Protein AF-A0A942H577-F1 (afdb_monomer_lite)

Structure (mmCIF, N/CA/C/O backbone):
data_AF-A0A942H577-F1
#
_entry.id   AF-A0A942H577-F1
#
loop_
_atom_site.group_PDB
_atom_site.id
_atom_site.type_symbol
_atom_site.label_atom_id
_atom_site.label_alt_id
_atom_site.label_comp_id
_atom_site.label_asym_id
_atom_site.label_entity_id
_atom_site.label_seq_id
_atom_site.pdbx_PDB_ins_code
_atom_site.Cartn_x
_atom_site.Cartn_y
_atom_site.Cartn_z
_atom_site.occupancy
_atom_site.B_iso_or_equiv
_atom_site.auth_seq_id
_atom_site.auth_comp_id
_atom_site.auth_asym_id
_atom_site.auth_atom_id
_atom_site.pdbx_PDB_model_num
ATOM 1 N N . MET A 1 1 ? -4.797 -1.391 -44.515 1.00 56.28 1 MET A N 1
ATOM 2 C CA . MET A 1 1 ? -3.958 -0.437 -43.763 1.00 56.28 1 MET A CA 1
ATOM 3 C C . MET A 1 1 ? -4.686 -0.197 -42.456 1.00 56.28 1 MET A C 1
ATOM 5 O O . MET A 1 1 ? -5.655 0.546 -42.452 1.00 56.28 1 MET A O 1
ATOM 9 N N . GLU A 1 2 ? -4.345 -0.941 -41.405 1.00 48.91 2 GLU A N 1
ATOM 10 C CA . GLU A 1 2 ? -4.943 -0.726 -40.084 1.00 48.91 2 GLU A CA 1
ATOM 11 C C . GLU A 1 2 ? -4.286 0.506 -39.462 1.00 48.91 2 GLU A C 1
ATOM 13 O O . GLU A 1 2 ? -3.069 0.549 -39.279 1.00 48.91 2 GLU A O 1
ATOM 18 N N . SER A 1 3 ? -5.085 1.546 -39.231 1.00 53.34 3 SER A N 1
ATOM 19 C CA . SER A 1 3 ? -4.663 2.744 -38.511 1.00 53.34 3 SER A CA 1
ATOM 20 C C . SER A 1 3 ? -4.213 2.360 -37.096 1.00 53.34 3 SER A C 1
ATOM 22 O O . SER A 1 3 ? -4.878 1.537 -36.464 1.00 53.34 3 SER A O 1
ATOM 24 N N . PRO A 1 4 ? -3.129 2.948 -36.559 1.00 56.28 4 PRO A N 1
ATOM 25 C CA . PRO A 1 4 ? -2.732 2.689 -35.186 1.00 56.28 4 PRO A CA 1
ATOM 26 C C . PRO A 1 4 ? -3.842 3.199 -34.266 1.00 56.28 4 PRO A C 1
ATOM 28 O O . PRO A 1 4 ? -4.179 4.385 -34.287 1.00 56.28 4 PRO A O 1
ATOM 31 N N . VAL A 1 5 ? -4.429 2.302 -33.474 1.00 59.78 5 VAL A N 1
ATOM 32 C CA . VAL A 1 5 ? -5.287 2.686 -32.352 1.00 59.78 5 VAL A CA 1
ATOM 33 C C . VAL A 1 5 ? -4.404 3.500 -31.416 1.00 59.78 5 VAL A C 1
ATOM 35 O O . VAL A 1 5 ? -3.580 2.950 -30.690 1.00 59.78 5 VAL A O 1
ATOM 38 N N . GLN A 1 6 ? -4.527 4.825 -31.474 1.00 49.56 6 GLN A N 1
ATOM 39 C CA . GLN A 1 6 ? -3.985 5.702 -30.450 1.00 49.56 6 GLN A CA 1
ATOM 40 C C . GLN A 1 6 ? -4.773 5.393 -29.178 1.00 49.56 6 GLN A C 1
ATOM 42 O O . GLN A 1 6 ? -5.868 5.914 -28.972 1.00 49.56 6 GLN A O 1
ATOM 47 N N . GLN A 1 7 ? -4.262 4.463 -28.368 1.00 54.22 7 GLN A N 1
ATOM 48 C CA . GLN A 1 7 ? -4.760 4.275 -27.013 1.00 54.22 7 GLN A CA 1
ATOM 49 C C . GLN A 1 7 ? -4.635 5.640 -26.327 1.00 54.22 7 GLN A C 1
ATOM 51 O O . GLN A 1 7 ? -3.549 6.229 -26.390 1.00 54.22 7 GLN A O 1
ATOM 56 N N . PRO A 1 8 ? -5.714 6.188 -25.738 1.00 54.09 8 PRO A N 1
ATOM 57 C CA . PRO A 1 8 ? -5.602 7.423 -24.979 1.00 54.09 8 PRO A CA 1
ATOM 58 C C . PRO A 1 8 ? -4.482 7.221 -23.962 1.00 54.09 8 PRO A C 1
ATOM 60 O O . PRO A 1 8 ? -4.411 6.152 -23.350 1.00 54.09 8 PRO A O 1
ATOM 63 N N . ALA A 1 9 ? -3.574 8.194 -23.844 1.00 53.25 9 ALA A N 1
ATOM 64 C CA . ALA A 1 9 ? -2.563 8.182 -22.796 1.00 53.25 9 ALA A CA 1
ATOM 65 C C . ALA A 1 9 ? -3.313 7.944 -21.484 1.00 53.25 9 ALA A C 1
ATOM 67 O O . ALA A 1 9 ? -4.110 8.789 -21.083 1.00 53.25 9 ALA A O 1
ATOM 68 N N . ALA A 1 10 ? -3.182 6.740 -20.921 1.00 62.56 10 ALA A N 1
ATOM 69 C CA . ALA A 1 10 ? -3.968 6.347 -19.767 1.00 62.56 10 ALA A CA 1
ATOM 70 C C . ALA A 1 10 ? -3.633 7.346 -18.664 1.00 62.56 10 ALA A C 1
ATOM 72 O O . ALA A 1 10 ? -2.483 7.385 -18.233 1.00 62.56 10 ALA A O 1
ATOM 73 N N . GLU A 1 11 ? -4.600 8.179 -18.272 1.00 72.69 11 GLU A N 1
ATOM 74 C CA . GLU A 1 11 ? -4.402 9.194 -17.241 1.00 72.69 11 GLU A CA 1
ATOM 75 C C . GLU A 1 11 ? -3.771 8.512 -16.025 1.00 72.69 11 GLU A C 1
ATOM 77 O O . GLU A 1 11 ? -4.327 7.545 -15.488 1.00 72.69 11 GLU A O 1
ATOM 82 N N . GLU A 1 12 ? -2.555 8.935 -15.666 1.00 72.94 12 GLU A N 1
ATOM 83 C CA 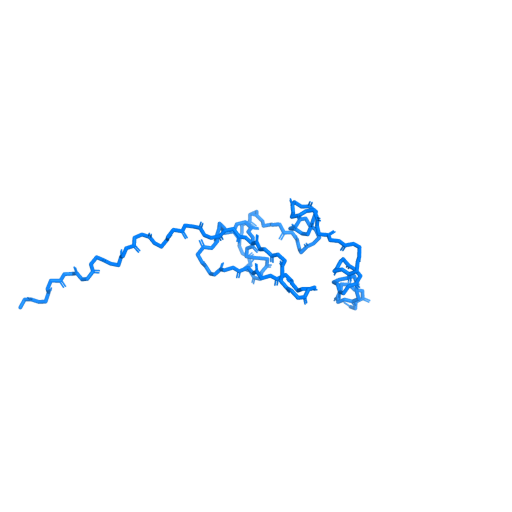. GLU A 1 12 ? -1.786 8.300 -14.599 1.00 72.94 12 GLU A CA 1
ATOM 84 C C . GLU A 1 12 ? -2.634 8.271 -13.329 1.00 72.94 12 GLU A C 1
ATOM 86 O O . GLU A 1 12 ? -3.098 9.297 -12.831 1.00 72.94 12 GLU A O 1
ATOM 91 N N . SER A 1 13 ? -2.882 7.066 -12.821 1.00 87.88 13 SER A N 1
ATOM 92 C CA . SER A 1 13 ? -3.766 6.867 -11.679 1.00 87.88 13 SER A CA 1
ATOM 93 C C . SER A 1 13 ? -2.932 6.645 -10.429 1.00 87.88 13 SER A C 1
ATOM 95 O O . SER A 1 13 ? -2.182 5.674 -10.334 1.00 87.88 13 SER A O 1
ATOM 97 N N . LEU A 1 14 ? -3.062 7.544 -9.455 1.00 91.75 14 LEU A N 1
ATOM 98 C CA . LEU A 1 14 ? -2.368 7.405 -8.180 1.00 91.75 14 LEU A CA 1
ATOM 99 C C . LEU A 1 14 ? -2.909 6.205 -7.384 1.00 91.75 14 LEU A C 1
ATOM 101 O O . LEU A 1 14 ? -4.089 5.850 -7.514 1.00 91.75 14 LEU A O 1
ATOM 105 N N . PRO A 1 15 ? -2.069 5.582 -6.539 1.00 94.19 15 PRO A N 1
ATOM 106 C CA . PRO A 1 15 ? -2.543 4.619 -5.559 1.00 94.19 15 PRO A CA 1
ATOM 107 C C . PRO A 1 15 ? -3.617 5.222 -4.658 1.00 94.19 15 PRO A C 1
ATOM 109 O O . PRO A 1 15 ? -3.618 6.422 -4.381 1.00 94.19 15 PRO A O 1
ATOM 112 N N . ARG A 1 16 ? -4.522 4.377 -4.175 1.00 94.12 16 ARG A N 1
ATOM 113 C CA . ARG A 1 16 ? -5.600 4.793 -3.276 1.00 94.12 16 ARG A CA 1
ATOM 114 C C . ARG A 1 16 ? -5.937 3.709 -2.271 1.00 94.12 16 ARG A C 1
ATOM 116 O O . ARG A 1 16 ? -5.623 2.538 -2.477 1.00 94.12 16 ARG A O 1
ATOM 123 N N . ILE A 1 17 ? -6.605 4.118 -1.202 1.00 93.75 17 ILE A N 1
ATOM 124 C CA . ILE A 1 17 ? -7.197 3.206 -0.232 1.00 93.75 17 ILE A CA 1
ATOM 125 C C . ILE A 1 17 ? -8.682 3.058 -0.548 1.00 93.75 17 ILE A C 1
ATOM 127 O O . ILE A 1 17 ? -9.399 4.050 -0.655 1.00 93.75 17 ILE A O 1
ATOM 131 N N . GLU A 1 18 ? -9.140 1.820 -0.676 1.00 92.94 18 GLU A N 1
ATOM 132 C CA . GLU A 1 18 ? -10.541 1.475 -0.904 1.00 92.94 18 GLU A CA 1
ATOM 133 C C . GLU A 1 18 ? -10.883 0.256 -0.045 1.00 92.94 18 GLU A C 1
ATOM 135 O O . GLU A 1 18 ? -10.130 -0.713 -0.037 1.00 92.94 18 GLU A O 1
ATOM 140 N N . ASN A 1 19 ? -11.982 0.302 0.718 1.00 89.69 19 ASN A N 1
ATOM 141 C CA . ASN A 1 19 ? -12.414 -0.802 1.592 1.00 89.69 19 ASN A CA 1
ATOM 142 C C . ASN A 1 19 ? -11.279 -1.369 2.469 1.00 89.69 19 ASN A C 1
ATOM 144 O O . ASN A 1 19 ? -11.015 -2.571 2.483 1.00 89.69 19 ASN A O 1
ATOM 148 N N . ALA A 1 20 ? -10.557 -0.478 3.151 1.00 87.56 20 ALA A N 1
ATOM 149 C CA . ALA A 1 20 ? -9.394 -0.799 3.977 1.00 87.56 20 ALA A CA 1
ATOM 150 C C . ALA A 1 20 ? -8.242 -1.550 3.260 1.00 87.56 20 ALA A C 1
ATOM 152 O O . ALA A 1 20 ? -7.413 -2.194 3.907 1.00 87.56 20 ALA A O 1
ATOM 153 N N . THR A 1 21 ? -8.173 -1.443 1.930 1.00 89.56 21 THR A N 1
ATOM 154 C CA . THR A 1 21 ? -7.203 -2.128 1.067 1.00 89.56 21 THR A CA 1
ATOM 155 C C . THR A 1 21 ? -6.449 -1.118 0.203 1.00 89.56 21 THR A C 1
ATOM 157 O O . THR A 1 21 ? -7.029 -0.171 -0.328 1.00 89.56 21 THR A O 1
ATOM 160 N N . LEU A 1 22 ? -5.141 -1.320 0.053 1.00 92.38 22 LEU A N 1
ATOM 161 C CA . LEU A 1 22 ? -4.286 -0.575 -0.865 1.00 92.38 22 LEU A CA 1
ATOM 162 C C . LEU A 1 22 ? -4.504 -1.053 -2.305 1.00 92.38 22 LEU A C 1
ATOM 164 O O . LEU A 1 22 ? -4.218 -2.204 -2.636 1.00 92.38 22 LEU A O 1
ATOM 168 N N . ILE A 1 23 ? -4.949 -0.143 -3.168 1.00 93.19 23 ILE A N 1
ATOM 169 C CA . ILE A 1 23 ? -5.113 -0.361 -4.605 1.00 93.19 23 ILE A CA 1
ATOM 170 C C . ILE A 1 23 ? -4.032 0.428 -5.345 1.00 93.19 23 ILE A C 1
ATOM 172 O O . ILE A 1 23 ? -3.982 1.656 -5.251 1.00 93.19 23 ILE A O 1
ATOM 176 N N . ILE A 1 24 ? -3.178 -0.268 -6.101 1.00 92.38 24 ILE A N 1
ATOM 177 C CA . ILE A 1 24 ? -2.136 0.337 -6.944 1.00 92.38 24 ILE A CA 1
ATOM 178 C C . ILE A 1 24 ? -2.450 0.010 -8.411 1.00 92.38 24 ILE A C 1
ATOM 180 O O . ILE A 1 24 ? -2.270 -1.135 -8.831 1.00 92.38 24 ILE A O 1
ATOM 184 N N . PRO A 1 25 ? -2.942 0.985 -9.195 1.00 92.44 25 PRO A N 1
ATOM 185 C CA . PRO A 1 25 ? -3.208 0.795 -10.618 1.00 92.44 25 PRO A CA 1
ATOM 186 C C . PRO A 1 25 ? -1.942 0.465 -11.425 1.00 92.44 25 PRO A C 1
ATOM 188 O O . PRO A 1 25 ? -0.853 0.953 -11.132 1.00 92.44 25 PRO A O 1
ATOM 191 N N . PHE A 1 26 ? -2.070 -0.309 -12.506 1.00 88.75 26 PHE A N 1
ATOM 192 C CA . PHE A 1 26 ? -0.924 -0.626 -13.376 1.00 88.75 26 PHE A CA 1
ATOM 193 C C . PHE A 1 26 ? -0.330 0.601 -14.081 1.00 88.75 26 PHE A C 1
ATOM 195 O O . PHE A 1 26 ? 0.865 0.624 -14.357 1.00 88.75 26 PHE A O 1
ATOM 202 N N . ASN A 1 27 ? -1.148 1.616 -14.349 1.00 88.81 27 ASN A N 1
ATOM 203 C CA . ASN A 1 27 ? -0.749 2.909 -14.906 1.00 88.81 27 ASN A CA 1
ATOM 204 C C . ASN A 1 27 ? -0.329 3.926 -13.826 1.00 88.81 27 ASN A C 1
ATOM 206 O O . ASN A 1 27 ? -0.214 5.110 -14.128 1.00 88.81 27 ASN A O 1
ATOM 210 N N . SER A 1 28 ? -0.145 3.508 -12.568 1.00 90.75 28 SER A N 1
ATOM 211 C CA . SER A 1 28 ? 0.448 4.375 -11.549 1.00 90.75 28 SER A CA 1
ATOM 212 C C . SER A 1 28 ? 1.940 4.594 -11.819 1.00 90.75 28 SER A C 1
ATOM 214 O O . SER A 1 28 ? 2.581 3.711 -12.401 1.00 90.75 28 SER A O 1
ATOM 216 N N . PRO A 1 29 ? 2.540 5.681 -11.296 1.00 90.00 29 PRO A N 1
ATOM 217 C CA . PRO A 1 29 ? 3.982 5.879 -11.366 1.00 90.00 29 PRO A CA 1
ATOM 218 C C . PRO A 1 29 ? 4.745 4.655 -10.855 1.00 90.00 29 PRO A C 1
ATOM 220 O O . PRO A 1 29 ? 4.379 4.067 -9.833 1.00 90.00 29 PRO A O 1
ATOM 223 N N . GLU A 1 30 ? 5.831 4.284 -11.537 1.00 89.31 30 GLU A N 1
ATOM 224 C CA . GLU A 1 30 ? 6.523 3.021 -11.259 1.00 89.31 30 GLU A CA 1
ATOM 225 C C . GLU A 1 30 ? 7.029 2.902 -9.821 1.00 89.31 30 GLU A C 1
ATOM 227 O O . GLU A 1 30 ? 7.118 1.795 -9.300 1.00 89.31 30 GLU A O 1
ATOM 232 N N . ARG A 1 31 ? 7.317 4.028 -9.153 1.00 90.75 31 ARG A N 1
ATOM 233 C CA . ARG A 1 31 ? 7.749 4.057 -7.748 1.00 90.75 31 ARG A CA 1
ATOM 234 C C . ARG A 1 31 ? 6.771 3.358 -6.797 1.00 90.75 31 ARG A C 1
ATOM 236 O O . ARG A 1 31 ? 7.186 2.924 -5.731 1.00 90.75 31 ARG A O 1
ATOM 243 N N . TYR A 1 32 ? 5.501 3.240 -7.185 1.00 91.69 32 TYR A N 1
ATOM 244 C CA . TYR A 1 32 ? 4.453 2.577 -6.412 1.00 91.69 32 TYR A CA 1
ATOM 245 C C 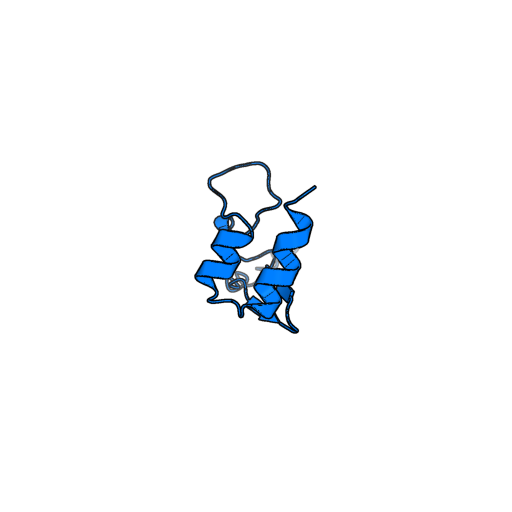. TYR A 1 32 ? 4.338 1.072 -6.688 1.00 91.69 32 TYR A C 1
ATOM 247 O O . TYR A 1 32 ? 3.684 0.364 -5.926 1.00 91.69 32 TYR A O 1
ATOM 255 N N . HIS A 1 33 ? 4.970 0.548 -7.743 1.00 91.00 33 HIS A N 1
ATOM 256 C CA . HIS A 1 33 ? 4.943 -0.880 -8.084 1.00 91.00 33 HIS A CA 1
ATOM 257 C C . HIS A 1 33 ? 5.940 -1.654 -7.219 1.00 91.00 33 HIS A C 1
ATOM 259 O O . HIS A 1 33 ? 6.963 -2.132 -7.711 1.00 91.00 33 HIS A O 1
ATOM 265 N N . TYR A 1 34 ? 5.635 -1.786 -5.925 1.00 85.75 34 TYR A N 1
ATOM 266 C CA . TYR A 1 34 ? 6.500 -2.436 -4.928 1.00 85.75 34 TYR A CA 1
ATOM 267 C C . TYR A 1 34 ? 6.890 -3.884 -5.291 1.00 85.75 34 TYR A C 1
ATOM 269 O O . TYR A 1 34 ? 7.866 -4.409 -4.768 1.00 85.75 34 TYR A O 1
ATOM 277 N N . TRP A 1 35 ? 6.136 -4.535 -6.185 1.00 83.88 35 TRP A N 1
ATOM 278 C CA . TRP A 1 35 ? 6.373 -5.903 -6.662 1.00 83.88 35 TRP A CA 1
ATOM 279 C C . TRP A 1 35 ? 7.388 -6.011 -7.813 1.00 83.88 35 TRP A C 1
ATOM 281 O O . TRP A 1 35 ? 7.717 -7.121 -8.233 1.00 83.88 35 TRP A O 1
ATOM 291 N N . LYS A 1 36 ? 7.875 -4.898 -8.374 1.00 82.12 36 LYS A N 1
ATOM 292 C CA . LYS A 1 36 ? 8.900 -4.920 -9.430 1.00 82.12 36 LYS A CA 1
ATOM 293 C C . LYS A 1 36 ? 10.307 -4.942 -8.821 1.00 82.12 36 LYS A C 1
ATOM 295 O O . LYS A 1 36 ? 10.610 -4.175 -7.918 1.00 82.12 36 LYS A O 1
ATOM 300 N N . ILE A 1 37 ? 11.186 -5.779 -9.380 1.00 73.88 37 ILE A N 1
ATOM 301 C CA . ILE A 1 37 ? 12.544 -6.059 -8.861 1.00 73.88 37 ILE A CA 1
ATOM 302 C C . ILE A 1 37 ? 13.547 -4.916 -9.151 1.00 73.88 37 ILE A C 1
ATOM 304 O O . ILE A 1 37 ? 14.624 -4.868 -8.565 1.00 73.88 37 ILE A O 1
ATOM 308 N N . SER A 1 38 ? 13.219 -3.979 -10.044 1.00 76.56 38 SER A N 1
ATOM 309 C CA . SER A 1 38 ? 14.142 -2.942 -10.526 1.00 76.56 38 SER A CA 1
ATOM 310 C C . SER A 1 38 ? 13.702 -1.515 -10.175 1.00 76.56 38 SER A C 1
ATOM 312 O O . SER A 1 38 ? 12.544 -1.152 -10.412 1.00 76.56 38 SER A O 1
ATOM 314 N N . GLY A 1 39 ? 14.666 -0.691 -9.745 1.00 69.19 39 GLY A N 1
ATOM 315 C CA . GLY A 1 39 ? 14.542 0.760 -9.540 1.00 69.19 39 GLY A CA 1
ATOM 316 C C . GLY A 1 39 ? 14.359 1.188 -8.079 1.00 69.19 39 GLY A C 1
ATOM 317 O O . GLY A 1 39 ? 14.158 0.354 -7.201 1.00 69.19 39 GLY A O 1
ATOM 318 N N . ASP A 1 40 ? 14.398 2.501 -7.830 1.00 78.06 40 ASP A N 1
ATOM 319 C CA . ASP A 1 40 ? 13.987 3.092 -6.551 1.00 78.06 40 ASP A CA 1
ATOM 320 C C . ASP A 1 40 ? 12.459 2.997 -6.424 1.00 78.06 40 ASP A C 1
ATOM 322 O O . ASP A 1 40 ? 11.701 3.658 -7.150 1.00 78.06 40 ASP A O 1
ATOM 326 N N . ARG A 1 41 ? 11.996 2.108 -5.542 1.00 83.81 41 ARG A N 1
ATOM 327 C CA . ARG A 1 41 ? 10.578 1.820 -5.294 1.00 83.81 41 ARG A CA 1
ATOM 328 C C . ARG A 1 41 ? 10.242 2.070 -3.836 1.00 83.81 41 ARG A C 1
ATOM 330 O O . ARG A 1 41 ? 11.060 1.848 -2.947 1.00 83.81 41 ARG A O 1
ATOM 337 N N . LEU A 1 42 ? 9.016 2.516 -3.604 1.00 87.44 42 LEU A N 1
ATOM 338 C CA . LEU A 1 42 ? 8.476 2.665 -2.268 1.00 87.44 42 LEU A CA 1
ATOM 339 C C . LEU A 1 42 ? 8.072 1.293 -1.727 1.00 87.44 42 LEU A C 1
ATOM 341 O O . LEU A 1 42 ? 7.459 0.482 -2.423 1.00 87.44 42 LEU A O 1
ATOM 345 N N . THR A 1 43 ? 8.382 1.050 -0.459 1.00 88.25 43 THR A N 1
ATOM 346 C CA . THR A 1 43 ? 7.802 -0.067 0.292 1.00 88.25 43 THR A CA 1
ATOM 347 C C . THR A 1 43 ? 6.306 0.161 0.491 1.00 88.25 43 THR A C 1
ATOM 349 O O . THR A 1 43 ? 5.857 1.308 0.513 1.00 88.25 43 THR A O 1
ATOM 352 N N . ILE A 1 44 ? 5.529 -0.902 0.729 1.00 89.19 44 ILE A N 1
ATOM 353 C CA . ILE A 1 44 ? 4.101 -0.772 1.076 1.00 89.19 44 ILE A CA 1
ATOM 354 C C . ILE A 1 44 ? 3.907 0.252 2.210 1.00 89.19 44 ILE A C 1
ATOM 356 O O . ILE A 1 44 ? 3.031 1.107 2.123 1.00 89.19 44 ILE A O 1
ATOM 360 N N . TRP A 1 45 ? 4.783 0.256 3.219 1.00 89.19 45 TRP A N 1
ATOM 361 C CA . TRP A 1 45 ? 4.753 1.226 4.317 1.00 89.19 45 TRP A CA 1
ATOM 362 C C . TRP A 1 45 ? 4.932 2.680 3.886 1.00 89.19 45 TRP A C 1
ATOM 364 O O . TRP A 1 45 ? 4.221 3.561 4.376 1.00 89.19 45 TRP A O 1
ATOM 374 N N . GLN A 1 46 ? 5.865 2.944 2.973 1.00 91.25 46 GLN A N 1
ATOM 375 C CA . GLN A 1 46 ? 6.062 4.284 2.427 1.00 91.25 46 GLN A CA 1
ATOM 376 C C . GLN A 1 46 ? 4.840 4.724 1.616 1.00 91.25 46 GLN A C 1
ATOM 378 O O . GLN A 1 46 ? 4.380 5.847 1.792 1.00 91.25 46 GLN A O 1
ATOM 383 N N . ILE A 1 47 ? 4.251 3.824 0.820 1.00 92.88 47 ILE A N 1
ATOM 384 C CA . ILE A 1 47 ? 3.028 4.107 0.055 1.00 92.88 47 ILE A CA 1
ATOM 385 C C . ILE A 1 47 ? 1.866 4.436 1.001 1.00 92.88 47 ILE A C 1
ATOM 387 O O . ILE A 1 47 ? 1.218 5.466 0.848 1.00 92.88 47 ILE A O 1
ATOM 391 N N . LEU A 1 48 ? 1.629 3.610 2.023 1.00 92.94 48 LEU A N 1
ATOM 392 C CA . LEU A 1 48 ? 0.579 3.849 3.019 1.00 92.94 48 LEU A CA 1
ATOM 393 C C . LEU A 1 48 ? 0.785 5.166 3.779 1.00 92.94 48 LEU A C 1
ATOM 395 O O . LEU A 1 48 ? -0.187 5.838 4.117 1.00 92.94 48 LEU A O 1
ATOM 399 N N . THR A 1 49 ? 2.040 5.544 4.034 1.00 92.75 49 THR A N 1
ATOM 400 C CA . THR A 1 49 ? 2.376 6.822 4.674 1.00 92.75 49 THR A CA 1
ATOM 401 C C . THR A 1 49 ? 2.057 8.002 3.758 1.00 92.75 49 THR A C 1
ATOM 403 O O . THR A 1 49 ? 1.417 8.949 4.206 1.00 92.75 49 THR A O 1
ATOM 406 N N . GLU A 1 50 ? 2.430 7.936 2.477 1.00 93.25 50 GLU A N 1
ATOM 407 C CA . GLU A 1 50 ? 2.103 8.982 1.497 1.00 93.25 50 GLU A CA 1
ATOM 408 C C . GLU A 1 50 ? 0.594 9.156 1.296 1.00 93.25 50 GLU A C 1
ATOM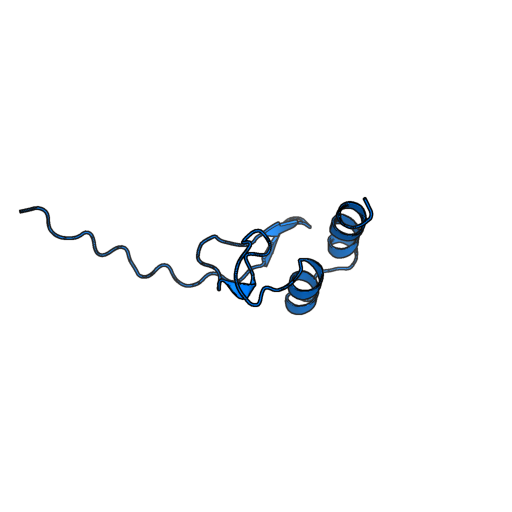 410 O O . GLU A 1 50 ? 0.115 10.279 1.164 1.00 93.25 50 GLU A O 1
ATOM 415 N N . LEU A 1 51 ? -0.164 8.056 1.318 1.00 92.56 51 LEU A N 1
ATOM 416 C CA . LEU A 1 51 ? -1.625 8.081 1.200 1.00 92.56 51 LEU A CA 1
ATOM 417 C C . LEU A 1 51 ? -2.340 8.506 2.489 1.00 92.56 51 LEU A C 1
ATOM 419 O O . LEU A 1 51 ? -3.569 8.542 2.507 1.00 92.56 51 LEU A O 1
ATOM 423 N N . ASN A 1 52 ? -1.600 8.788 3.569 1.00 92.44 52 ASN A N 1
ATOM 424 C CA . ASN A 1 52 ? -2.148 9.035 4.902 1.00 92.44 52 ASN A CA 1
ATOM 425 C C . ASN A 1 52 ? -3.159 7.946 5.320 1.00 92.44 52 ASN A C 1
ATOM 42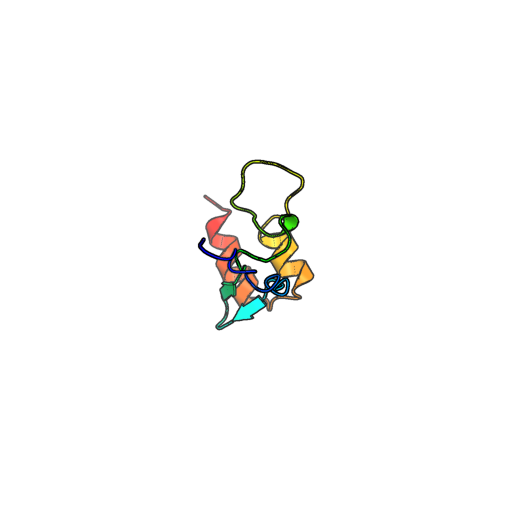7 O O . ASN A 1 52 ? -4.253 8.234 5.812 1.00 92.44 52 ASN A O 1
ATOM 431 N N . ALA A 1 53 ? -2.809 6.682 5.056 1.00 91.19 53 ALA A N 1
ATOM 432 C CA . ALA A 1 53 ? -3.705 5.554 5.256 1.00 91.19 53 ALA A CA 1
ATOM 433 C C . ALA A 1 53 ? -4.097 5.411 6.740 1.00 91.19 53 ALA A C 1
ATOM 435 O O . ALA A 1 53 ? -3.234 5.548 7.620 1.00 91.19 53 ALA A O 1
ATOM 436 N N . PRO A 1 54 ? -5.371 5.093 7.038 1.00 90.44 54 PRO A N 1
ATOM 437 C CA . PRO A 1 54 ? -5.827 4.989 8.413 1.00 90.44 54 PRO A CA 1
ATOM 438 C C . PRO A 1 54 ? -5.134 3.833 9.161 1.00 90.44 54 PRO A C 1
ATOM 440 O O . PRO A 1 54 ? -4.696 2.859 8.536 1.00 90.44 54 PRO A O 1
ATOM 443 N N . PRO A 1 55 ? -5.029 3.905 10.503 1.00 88.81 55 PRO A N 1
ATOM 444 C CA . PRO A 1 55 ? -4.320 2.904 11.306 1.00 88.81 55 PRO A CA 1
ATOM 445 C C . PRO A 1 55 ? -4.806 1.465 11.093 1.00 88.81 55 PRO A C 1
ATOM 447 O O . PRO A 1 55 ? -3.999 0.541 11.084 1.00 88.81 55 PRO A O 1
ATOM 450 N N . GLU A 1 56 ? -6.106 1.277 10.862 1.00 88.44 56 GLU A N 1
ATOM 451 C CA . GLU A 1 56 ? -6.716 -0.026 10.564 1.00 88.44 56 GLU A CA 1
ATOM 452 C C . GLU A 1 56 ? -6.173 -0.662 9.276 1.00 88.44 56 GLU A C 1
ATOM 454 O O . GLU A 1 56 ? -5.930 -1.864 9.226 1.00 88.44 56 GLU A O 1
ATOM 459 N N . VAL A 1 57 ? -5.898 0.154 8.255 1.00 88.81 57 VAL A N 1
ATOM 460 C CA . VAL A 1 57 ? -5.311 -0.297 6.989 1.00 88.81 57 VAL A CA 1
ATOM 461 C C . VAL A 1 57 ? -3.859 -0.659 7.210 1.00 88.81 57 VAL A C 1
ATOM 463 O O . VAL A 1 57 ? -3.417 -1.722 6.799 1.00 88.81 57 VAL A O 1
ATOM 466 N N . ARG A 1 58 ? -3.121 0.196 7.920 1.00 86.81 58 ARG A N 1
ATOM 467 C CA . ARG A 1 58 ? -1.716 -0.044 8.267 1.00 86.81 58 ARG A CA 1
ATOM 468 C C . ARG A 1 58 ? -1.534 -1.373 9.013 1.00 86.81 58 ARG A C 1
ATOM 470 O O . ARG A 1 58 ? -0.636 -2.133 8.664 1.00 86.81 58 ARG A O 1
ATOM 477 N N . ALA A 1 59 ? -2.429 -1.692 9.949 1.00 86.88 59 ALA A N 1
ATOM 478 C CA . ALA A 1 59 ? -2.411 -2.951 10.693 1.00 86.88 59 ALA A CA 1
ATOM 479 C C . ALA A 1 59 ? -2.583 -4.199 9.800 1.00 86.88 59 ALA A C 1
ATOM 481 O O . ALA A 1 59 ? -2.005 -5.246 10.100 1.00 86.88 59 ALA A O 1
ATOM 482 N N . ASN A 1 60 ? -3.324 -4.097 8.687 1.00 85.38 60 ASN A N 1
ATOM 483 C CA . ASN A 1 60 ? -3.474 -5.203 7.732 1.00 85.38 60 ASN A CA 1
ATOM 484 C C . ASN A 1 60 ? -2.145 -5.553 7.047 1.00 85.38 60 ASN A C 1
ATOM 486 O O . ASN A 1 60 ? -1.877 -6.725 6.810 1.00 85.38 60 ASN A O 1
ATOM 490 N N . TYR A 1 61 ? -1.296 -4.557 6.786 1.00 80.25 61 TYR A N 1
ATOM 491 C CA . TYR A 1 61 ? -0.022 -4.735 6.077 1.00 80.25 61 TYR A CA 1
ATOM 492 C C . TYR A 1 61 ? 1.183 -4.954 7.007 1.00 80.25 61 TYR A C 1
ATOM 494 O O . TYR A 1 61 ? 2.253 -5.350 6.549 1.00 80.25 61 TYR A O 1
ATOM 502 N N . GLU A 1 62 ? 1.026 -4.744 8.316 1.00 74.56 62 GLU A N 1
ATOM 503 C CA . GLU A 1 62 ? 2.060 -5.019 9.324 1.00 74.56 62 GLU A CA 1
ATOM 504 C C . GLU A 1 62 ? 2.277 -6.527 9.552 1.00 74.56 62 GLU A C 1
ATOM 506 O O . GLU A 1 62 ? 3.399 -6.981 9.791 1.00 74.56 62 GLU A O 1
ATOM 511 N N . ARG A 1 63 ? 1.210 -7.328 9.421 1.00 59.47 63 ARG A N 1
ATOM 512 C CA . ARG A 1 63 ? 1.268 -8.789 9.598 1.00 59.47 63 ARG A CA 1
ATOM 513 C C . ARG A 1 63 ? 1.980 -9.519 8.461 1.00 59.47 63 ARG A C 1
ATOM 515 O O . ARG A 1 63 ? 2.603 -10.545 8.722 1.00 59.47 63 ARG A O 1
ATOM 522 N N . ASP A 1 64 ? 1.906 -9.000 7.238 1.00 55.00 64 ASP A N 1
ATOM 523 C CA . ASP A 1 64 ? 2.499 -9.631 6.050 1.00 55.00 64 ASP A CA 1
ATOM 524 C C . ASP A 1 64 ? 4.021 -9.433 5.946 1.00 55.00 64 ASP A C 1
ATOM 526 O O . ASP A 1 64 ? 4.695 -10.228 5.300 1.00 55.00 64 ASP A O 1
ATOM 530 N N . TYR A 1 65 ? 4.589 -8.433 6.631 1.00 52.34 65 TYR A N 1
ATOM 531 C CA . TYR A 1 65 ? 6.039 -8.167 6.643 1.00 52.34 65 TYR A CA 1
ATOM 532 C C . TYR A 1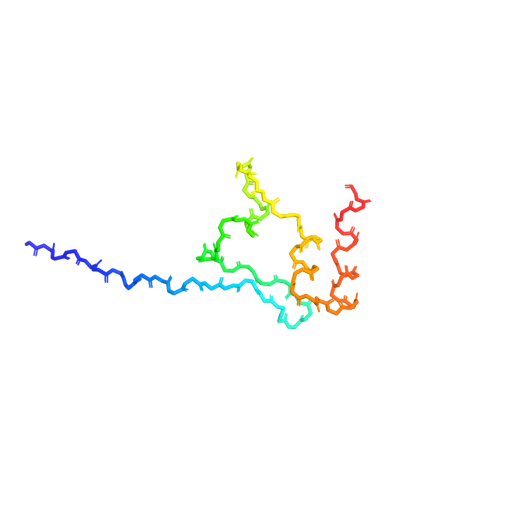 65 ? 6.794 -8.762 7.846 1.00 52.34 65 TYR A C 1
ATOM 534 O O . TYR A 1 65 ? 8.002 -8.565 7.960 1.00 52.34 65 TYR A O 1
ATOM 542 N N . SER A 1 66 ? 6.111 -9.487 8.740 1.00 49.91 66 SER A N 1
ATOM 543 C CA . SER A 1 66 ? 6.712 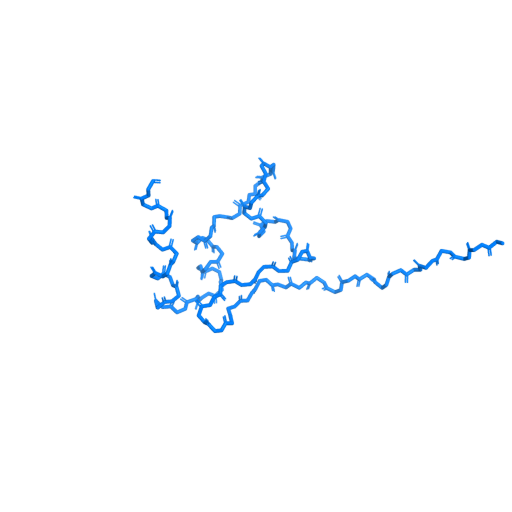-10.116 9.933 1.00 49.91 66 SER A CA 1
ATOM 544 C C . SER A 1 66 ? 6.964 -11.630 9.787 1.00 49.91 66 SER A C 1
ATOM 546 O O . SER A 1 66 ? 7.060 -12.327 10.799 1.00 49.91 66 SER A O 1
ATOM 548 N N . LYS A 1 67 ? 7.038 -12.164 8.560 1.00 40.91 67 LYS A N 1
ATOM 549 C CA . LYS A 1 67 ? 7.336 -13.581 8.287 1.00 40.91 67 LYS A CA 1
ATOM 550 C C . LYS A 1 67 ? 8.561 -13.764 7.407 1.00 40.91 67 LYS A C 1
ATOM 552 O O . LYS A 1 67 ? 8.729 -12.962 6.467 1.00 40.91 67 LYS A O 1
#

Sequence (67 aa):
MESPVQQPAAEESLPRIENATLIIPFNSPERYHYWKISGDRLTIWQILTELNAPPEVRANYERDYSK

Foldseek 3Di:
DDDPPPDPLPPADDWAADPLEIDDDPSHDVLDVCVDPDDNHDDPVRSCVVRVPDPSSVVVVVVVPPD

Radius of gyration: 15.45 Å; chains: 1; bounding box: 27×23×55 Å

Secondary structure (DSSP, 8-state):
-PPP------PPPPPEEETTEEE--TTS-GGG-TT-SSSS---HHHHHHHTT--HHHHHHHHTTT--

pLDDT: mean 80.02, std 15.34, range [40.91, 94.19]